Protein AF-A0A7S2C937-F1 (afdb_monomer_lite)

Radius of gyration: 14.29 Å; chains: 1; bounding box: 29×22×45 Å

Structure (mmCIF, N/CA/C/O backbone):
data_AF-A0A7S2C937-F1
#
_entry.id   AF-A0A7S2C937-F1
#
loop_
_atom_site.group_PDB
_atom_site.id
_atom_site.type_symbol
_atom_site.label_atom_id
_atom_site.label_alt_id
_atom_site.label_comp_id
_atom_site.label_asym_id
_atom_site.label_entity_id
_atom_site.label_seq_id
_atom_site.pdbx_PDB_ins_code
_atom_site.Cartn_x
_atom_site.Cartn_y
_atom_site.Cartn_z
_atom_site.occupancy
_atom_site.B_iso_or_equiv
_atom_site.auth_seq_id
_atom_site.auth_comp_id
_atom_site.auth_asym_id
_atom_site.auth_atom_id
_atom_site.pdbx_PDB_model_num
ATOM 1 N N . ALA A 1 1 ? 5.883 -2.792 5.057 1.00 81.25 1 ALA A N 1
ATOM 2 C CA . ALA A 1 1 ? 5.580 -1.460 5.608 1.00 81.25 1 ALA A CA 1
ATOM 3 C C . ALA A 1 1 ? 4.897 -1.652 6.950 1.00 81.25 1 ALA A C 1
ATOM 5 O O . ALA A 1 1 ? 4.399 -2.742 7.205 1.00 81.25 1 ALA A O 1
ATOM 6 N N . LYS A 1 2 ? 4.901 -0.637 7.814 1.00 82.25 2 LYS A N 1
ATOM 7 C CA . LYS A 1 2 ? 4.237 -0.680 9.122 1.00 82.25 2 LYS A CA 1
ATOM 8 C C . LYS A 1 2 ? 3.243 0.472 9.213 1.00 82.25 2 LYS A C 1
ATOM 10 O O . LYS A 1 2 ? 3.557 1.569 8.763 1.00 82.25 2 LYS A O 1
ATOM 15 N N . VAL A 1 3 ? 2.070 0.207 9.771 1.00 79.06 3 VAL A N 1
ATOM 16 C CA . VAL A 1 3 ? 1.004 1.183 10.009 1.00 79.06 3 VAL A CA 1
ATOM 17 C C . VAL A 1 3 ? 0.873 1.357 11.511 1.00 79.06 3 VAL A C 1
ATOM 19 O O . VAL A 1 3 ? 0.681 0.373 12.224 1.00 79.06 3 VAL A O 1
ATOM 22 N N . PHE A 1 4 ? 0.972 2.595 11.983 1.00 81.19 4 PHE A N 1
ATOM 23 C CA . PHE A 1 4 ? 0.853 2.938 13.396 1.00 81.19 4 PHE A CA 1
ATOM 24 C C . PHE A 1 4 ? -0.380 3.806 13.630 1.00 81.19 4 PHE A C 1
ATOM 26 O O . PHE A 1 4 ? -0.756 4.602 12.770 1.00 81.19 4 PHE A O 1
ATOM 33 N N . SER A 1 5 ? -0.979 3.673 14.810 1.00 76.19 5 SER A N 1
ATOM 34 C CA . SER A 1 5 ? -1.934 4.654 15.316 1.00 76.19 5 SER A CA 1
ATOM 35 C C . SER A 1 5 ? -1.188 5.945 15.601 1.00 76.19 5 SER A C 1
ATOM 37 O O . SER A 1 5 ? -0.213 5.932 16.349 1.00 76.19 5 SER A O 1
ATOM 39 N N . VAL A 1 6 ? -1.648 7.059 15.039 1.00 79.81 6 VAL 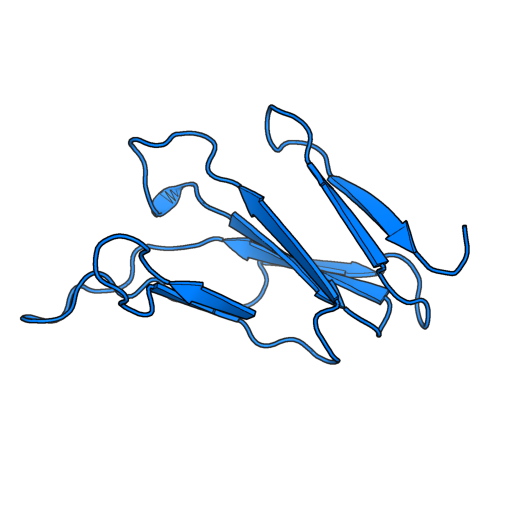A N 1
ATOM 40 C CA . VAL A 1 6 ? -1.071 8.373 15.356 1.00 79.81 6 VAL A CA 1
ATOM 41 C C . VAL A 1 6 ? -1.433 8.793 16.781 1.00 79.81 6 VAL A C 1
ATOM 43 O O . VAL A 1 6 ? -0.618 9.402 17.462 1.00 79.81 6 VAL A O 1
ATOM 46 N N . GLU A 1 7 ? -2.626 8.426 17.252 1.00 79.38 7 GLU A N 1
ATOM 47 C CA . GLU A 1 7 ? -3.117 8.801 18.580 1.00 79.38 7 GLU A CA 1
ATOM 48 C C . GLU A 1 7 ? -2.411 8.027 19.699 1.00 79.38 7 GLU A C 1
ATOM 50 O O . GLU A 1 7 ? -1.998 8.614 20.694 1.00 79.38 7 GLU A O 1
ATOM 55 N N . SER A 1 8 ? -2.240 6.711 19.534 1.00 77.00 8 SER A N 1
ATOM 56 C CA . SER A 1 8 ? -1.663 5.857 20.582 1.00 77.00 8 SER A CA 1
ATOM 57 C C . SER A 1 8 ? -0.206 5.464 20.343 1.00 77.00 8 SER A C 1
ATOM 59 O O . SER A 1 8 ? 0.420 4.894 21.230 1.00 77.00 8 SER A O 1
ATOM 61 N N . GLY A 1 9 ? 0.340 5.687 19.145 1.00 76.44 9 GLY A N 1
ATOM 62 C CA . GLY A 1 9 ? 1.676 5.222 18.755 1.00 76.44 9 GLY A CA 1
ATOM 63 C C . GLY A 1 9 ? 1.790 3.704 18.554 1.00 76.44 9 GLY A C 1
ATOM 64 O O . GLY A 1 9 ? 2.868 3.198 18.243 1.00 76.44 9 GLY A O 1
ATOM 65 N N . HIS A 1 10 ? 0.702 2.949 18.724 1.00 76.06 10 HIS A N 1
ATOM 66 C CA . HIS A 1 10 ? 0.737 1.490 18.642 1.00 76.06 10 HIS A CA 1
ATOM 67 C C . HIS A 1 10 ? 0.873 1.009 17.198 1.00 76.06 10 HIS A C 1
ATOM 69 O O . HIS A 1 10 ? 0.260 1.565 16.285 1.00 76.06 10 HIS A O 1
ATOM 75 N N . LEU A 1 11 ? 1.639 -0.068 16.998 1.00 75.06 11 LEU A N 1
ATOM 76 C CA . LEU A 1 11 ? 1.679 -0.781 15.725 1.00 75.06 11 LEU A CA 1
ATOM 77 C C . LEU A 1 11 ? 0.316 -1.431 15.484 1.00 75.06 11 LEU A C 1
ATOM 79 O O . LEU A 1 11 ? -0.081 -2.325 16.226 1.00 75.06 11 LEU A O 1
ATOM 83 N N . ILE A 1 12 ? -0.366 -0.991 14.432 1.00 74.75 12 ILE A N 1
ATOM 84 C CA . ILE A 1 12 ? -1.654 -1.541 14.030 1.00 74.75 12 ILE A CA 1
ATOM 85 C C . ILE A 1 12 ? -1.430 -2.698 13.063 1.00 74.75 12 ILE A C 1
ATOM 87 O O . ILE A 1 12 ? -1.936 -3.784 13.301 1.00 74.75 12 ILE A O 1
ATOM 91 N N . ALA A 1 13 ? -0.638 -2.490 12.008 1.00 73.75 13 ALA A N 1
ATOM 92 C CA . ALA A 1 13 ? -0.473 -3.463 10.932 1.00 73.75 13 ALA A CA 1
ATOM 93 C C . ALA A 1 13 ? 0.973 -3.503 10.420 1.00 73.75 13 ALA A C 1
ATOM 95 O O . ALA A 1 13 ? 1.671 -2.488 10.421 1.00 73.75 13 ALA A O 1
ATOM 96 N N . SER A 1 14 ? 1.437 -4.656 9.939 1.00 76.88 14 SER A N 1
ATOM 97 C CA . SER A 1 14 ? 2.749 -4.787 9.299 1.00 76.88 14 SER A CA 1
ATOM 98 C C . SER A 1 14 ? 2.680 -5.736 8.114 1.00 76.88 14 SER A C 1
ATOM 100 O O . SER A 1 14 ? 2.250 -6.870 8.268 1.00 76.88 14 SER A O 1
ATOM 102 N N . CYS A 1 15 ? 3.161 -5.301 6.953 1.00 78.12 15 CYS A N 1
ATOM 103 C CA . CYS A 1 15 ? 3.309 -6.142 5.770 1.00 78.12 15 CYS A CA 1
ATOM 104 C C . CYS A 1 15 ? 4.786 -6.333 5.415 1.00 78.12 15 CYS A C 1
ATOM 106 O O . CYS A 1 15 ? 5.607 -5.420 5.573 1.00 78.12 15 CYS A O 1
ATOM 108 N N . SER A 1 16 ? 5.120 -7.512 4.906 1.00 81.31 16 SER A N 1
ATOM 109 C CA . SER A 1 16 ? 6.405 -7.803 4.277 1.00 81.31 16 SER A CA 1
ATOM 110 C C . SER A 1 16 ? 6.196 -8.039 2.786 1.00 81.31 16 SER A C 1
ATOM 112 O O . SER A 1 16 ? 5.168 -8.558 2.358 1.00 81.31 16 SER A O 1
ATOM 114 N N . THR A 1 17 ? 7.177 -7.627 1.994 1.00 82.44 17 THR A N 1
ATOM 115 C CA . THR A 1 17 ? 7.173 -7.766 0.538 1.00 82.44 17 THR A CA 1
ATOM 116 C C . THR A 1 17 ? 8.505 -8.335 0.083 1.00 82.44 17 THR A C 1
ATOM 118 O O . THR A 1 17 ? 9.508 -8.205 0.785 1.00 82.44 17 THR A O 1
ATOM 121 N N . ASN A 1 18 ? 8.535 -8.932 -1.107 1.00 82.88 18 ASN A N 1
ATOM 122 C CA . ASN A 1 18 ? 9.803 -9.239 -1.756 1.00 82.88 18 ASN A CA 1
ATOM 123 C C . ASN A 1 18 ? 10.359 -7.965 -2.414 1.00 82.88 18 ASN A C 1
ATOM 125 O O . ASN A 1 18 ? 9.724 -7.399 -3.308 1.00 82.88 18 ASN A O 1
ATOM 129 N N . GLY A 1 19 ? 11.531 -7.521 -1.964 1.00 86.06 19 GLY A N 1
ATOM 130 C CA . GLY A 1 19 ? 12.123 -6.239 -2.344 1.00 86.06 19 GLY A CA 1
ATOM 131 C C . GLY A 1 19 ? 11.749 -5.083 -1.412 1.00 86.06 19 GLY A C 1
ATOM 132 O O . GLY A 1 19 ? 10.895 -5.206 -0.528 1.00 86.06 19 GLY A O 1
ATOM 133 N N . SER A 1 20 ? 12.417 -3.949 -1.618 1.00 91.31 20 SER A N 1
ATOM 134 C CA . SER A 1 20 ? 12.198 -2.715 -0.863 1.00 91.31 20 SER A CA 1
ATOM 135 C C . SER A 1 20 ? 10.877 -2.071 -1.262 1.00 91.31 20 SER A C 1
ATOM 137 O O . SER A 1 20 ? 10.540 -2.014 -2.444 1.00 91.31 20 SER A O 1
ATOM 139 N N . ILE A 1 21 ? 10.145 -1.563 -0.273 1.00 92.06 21 ILE A N 1
ATOM 140 C CA . ILE A 1 21 ? 8.922 -0.787 -0.493 1.00 92.06 21 ILE A CA 1
ATOM 141 C C . ILE A 1 21 ? 9.314 0.652 -0.793 1.00 92.06 21 ILE A C 1
ATOM 143 O O . ILE A 1 21 ? 10.006 1.282 0.003 1.00 92.06 21 ILE A O 1
ATOM 147 N N . ASN A 1 22 ? 8.823 1.160 -1.916 1.00 93.12 22 ASN A N 1
ATOM 148 C CA . ASN A 1 22 ? 9.147 2.490 -2.418 1.00 93.12 22 ASN A CA 1
ATOM 149 C C . ASN A 1 22 ? 7.950 3.438 -2.369 1.00 93.12 22 ASN A C 1
ATOM 151 O O . ASN A 1 22 ? 8.119 4.632 -2.149 1.00 93.12 22 ASN A O 1
ATOM 155 N N . ALA A 1 23 ? 6.744 2.907 -2.571 1.00 93.38 23 ALA A N 1
ATOM 156 C CA . ALA A 1 23 ? 5.513 3.680 -2.577 1.00 93.38 23 ALA A CA 1
ATOM 157 C C . ALA A 1 23 ? 4.460 2.996 -1.707 1.00 93.38 23 ALA A C 1
ATOM 159 O O . ALA A 1 23 ? 4.383 1.766 -1.653 1.00 93.38 23 ALA A O 1
ATOM 160 N N . ILE A 1 24 ? 3.639 3.799 -1.036 1.00 93.44 24 ILE A N 1
ATOM 161 C CA . ILE A 1 24 ? 2.563 3.330 -0.165 1.00 93.44 24 ILE A CA 1
ATOM 162 C C . ILE A 1 24 ? 1.311 4.145 -0.470 1.00 93.44 24 ILE A C 1
ATOM 164 O O . ILE A 1 24 ? 1.375 5.366 -0.581 1.00 93.44 24 ILE A O 1
ATOM 168 N N . VAL A 1 25 ? 0.174 3.463 -0.566 1.00 93.31 25 VAL A N 1
ATOM 169 C CA . VAL A 1 25 ? -1.156 4.071 -0.561 1.00 93.31 25 VAL A CA 1
ATOM 170 C C . VAL A 1 25 ? -1.970 3.408 0.536 1.00 93.31 25 VAL A C 1
ATOM 172 O O . VAL A 1 25 ? -1.948 2.190 0.699 1.00 93.31 25 VAL A O 1
ATOM 175 N N . PHE A 1 26 ? -2.688 4.224 1.292 1.00 89.75 26 PHE A N 1
ATOM 176 C CA . PHE A 1 26 ? -3.586 3.770 2.335 1.00 89.75 26 PHE A CA 1
ATOM 177 C C . PHE A 1 26 ? -5.000 4.222 1.995 1.00 89.75 26 PHE A C 1
ATOM 179 O O . PHE A 1 26 ? -5.241 5.414 1.810 1.00 89.75 26 PHE A O 1
ATOM 186 N N . LEU A 1 27 ? -5.914 3.264 1.879 1.00 88.81 27 LEU A N 1
ATOM 187 C CA . LEU A 1 27 ? -7.313 3.506 1.559 1.00 88.81 27 LEU A CA 1
ATOM 188 C C . LEU A 1 27 ? -8.166 3.211 2.780 1.00 88.81 27 LEU A C 1
ATOM 190 O O . LEU A 1 27 ? -8.088 2.124 3.344 1.00 88.81 27 LEU A O 1
ATOM 194 N N . GLN A 1 28 ? -9.002 4.175 3.146 1.00 85.19 28 GLN A N 1
ATOM 195 C CA . GLN A 1 28 ? -10.026 4.037 4.172 1.00 85.19 28 GLN A CA 1
ATOM 196 C C . GLN A 1 28 ? -11.310 4.674 3.628 1.00 85.19 28 GLN A C 1
ATOM 198 O O . GLN A 1 28 ? -11.518 5.872 3.818 1.00 85.19 28 GLN A O 1
ATOM 203 N N . PRO A 1 29 ? -12.138 3.905 2.896 1.00 72.56 29 PRO A N 1
ATOM 204 C CA . PRO A 1 29 ? -13.322 4.437 2.223 1.00 72.56 29 PRO A CA 1
ATOM 205 C C . PRO A 1 29 ? -14.332 5.042 3.203 1.00 72.56 29 PRO A C 1
ATOM 207 O O . PRO A 1 29 ? -14.920 6.079 2.922 1.00 72.56 29 PRO A O 1
ATOM 210 N N . GLU A 1 30 ? -14.488 4.414 4.372 1.00 80.38 30 GLU A N 1
ATOM 211 C CA . GLU A 1 30 ? -15.413 4.831 5.424 1.00 80.38 30 GLU A CA 1
ATOM 212 C C . GLU A 1 30 ? -14.674 4.952 6.764 1.00 80.38 30 GLU A C 1
ATOM 214 O O . GLU A 1 30 ? -14.300 3.931 7.355 1.00 80.38 30 GLU A O 1
ATOM 219 N N . PRO A 1 31 ? -14.466 6.176 7.291 1.00 74.69 31 PRO A N 1
ATOM 220 C CA . PRO A 1 31 ? -13.764 6.381 8.556 1.00 74.69 31 PRO A CA 1
ATOM 221 C C . PRO A 1 31 ? -14.366 5.592 9.725 1.00 74.69 31 PRO A C 1
ATOM 223 O O . PRO A 1 31 ? -13.639 5.039 10.549 1.00 74.69 31 PRO A O 1
ATOM 226 N N . SER A 1 32 ? -15.697 5.485 9.746 1.00 78.31 32 SER A N 1
ATOM 227 C CA . SER A 1 32 ? -16.484 4.802 10.779 1.00 78.31 32 SER A CA 1
ATOM 228 C C . SER A 1 32 ? -16.305 3.281 10.804 1.00 78.31 32 SER A C 1
ATOM 230 O O . SER A 1 32 ? -16.599 2.648 11.816 1.00 78.31 32 SER A O 1
ATOM 232 N N . LYS A 1 33 ? -15.807 2.684 9.714 1.00 71.94 33 LYS A N 1
ATOM 233 C CA . LYS A 1 33 ? -15.645 1.232 9.560 1.00 71.94 33 LYS A CA 1
ATOM 234 C C . LYS A 1 33 ? -14.214 0.753 9.772 1.00 71.94 33 LYS A C 1
ATOM 236 O O . LYS A 1 33 ? -13.861 -0.359 9.383 1.00 71.94 33 LYS A O 1
ATOM 241 N N . TRP A 1 34 ? -13.373 1.576 10.388 1.00 72.56 34 TRP A N 1
ATOM 242 C CA . TRP A 1 34 ? -12.009 1.188 10.718 1.00 72.56 34 TRP A CA 1
ATOM 243 C C . TRP A 1 34 ? -11.962 -0.067 11.621 1.00 72.56 34 TRP A C 1
ATOM 245 O O . TRP A 1 34 ? -12.649 -0.094 12.647 1.00 72.56 34 TRP A O 1
ATOM 255 N N . PRO A 1 35 ? -11.129 -1.089 11.322 1.00 71.94 35 PRO A N 1
ATOM 256 C CA . PRO A 1 35 ? -10.252 -1.245 10.155 1.00 71.94 35 PRO A CA 1
ATOM 257 C C . PRO A 1 35 ? -10.865 -2.067 9.004 1.00 71.94 35 PRO A C 1
ATOM 259 O O . PRO A 1 35 ? -10.194 -2.234 7.997 1.00 71.94 35 PRO A O 1
ATOM 262 N N . SER A 1 36 ? -12.090 -2.586 9.138 1.00 72.94 36 SER A N 1
ATOM 263 C CA . SER A 1 36 ? -12.674 -3.636 8.283 1.00 72.94 36 SER A CA 1
ATOM 264 C C . SER A 1 36 ? -12.692 -3.344 6.778 1.00 72.94 36 SER A C 1
ATOM 266 O O . SER A 1 36 ? -12.628 -4.284 5.992 1.00 72.94 36 SER A O 1
ATOM 268 N N . ASP A 1 37 ? -12.742 -2.070 6.384 1.00 77.94 37 ASP A N 1
ATOM 269 C CA . ASP A 1 37 ? -12.769 -1.654 4.973 1.00 77.94 37 ASP A CA 1
ATOM 270 C C . ASP A 1 37 ? -11.454 -0.980 4.535 1.00 77.94 37 ASP A C 1
ATOM 272 O O . ASP A 1 37 ? -11.350 -0.444 3.430 1.00 77.94 37 ASP A O 1
ATOM 276 N N . ALA A 1 38 ? -10.436 -0.967 5.399 1.00 84.81 38 ALA A N 1
ATOM 277 C CA . ALA A 1 38 ? -9.172 -0.327 5.090 1.00 84.81 38 ALA A CA 1
ATOM 278 C C . ALA A 1 38 ? -8.240 -1.245 4.296 1.00 84.81 38 ALA A C 1
ATOM 280 O O . ALA A 1 38 ? -8.181 -2.457 4.498 1.00 84.81 38 ALA A O 1
ATOM 281 N N . THR A 1 39 ? -7.472 -0.654 3.388 1.00 87.44 39 THR A N 1
ATOM 282 C CA . THR A 1 39 ? -6.529 -1.374 2.534 1.00 87.44 39 THR A CA 1
ATOM 283 C C . THR A 1 39 ? -5.199 -0.645 2.494 1.00 87.44 39 THR A C 1
ATOM 285 O O . THR A 1 39 ? -5.130 0.556 2.239 1.00 87.44 39 THR A O 1
ATOM 288 N N . LEU A 1 40 ? -4.124 -1.395 2.703 1.00 89.38 40 LEU A N 1
ATOM 289 C CA . LEU A 1 40 ? -2.762 -0.948 2.477 1.00 89.38 40 LEU A CA 1
ATOM 290 C C . LEU A 1 40 ? -2.286 -1.473 1.121 1.00 89.38 40 LEU A C 1
ATOM 292 O O . LEU A 1 40 ? -2.284 -2.674 0.872 1.00 89.38 40 LEU A O 1
ATOM 296 N N . ILE A 1 41 ? -1.845 -0.578 0.250 1.00 92.44 41 ILE A N 1
ATOM 297 C CA . ILE A 1 41 ? -1.265 -0.916 -1.048 1.00 92.44 41 ILE A CA 1
ATOM 298 C C . ILE A 1 41 ? 0.193 -0.483 -1.033 1.00 92.44 41 ILE A C 1
ATOM 300 O O . ILE A 1 41 ? 0.512 0.639 -0.641 1.00 92.44 41 ILE A O 1
ATOM 304 N N . VAL A 1 42 ? 1.090 -1.361 -1.468 1.00 93.38 42 VAL A N 1
ATOM 305 C CA . VAL A 1 42 ? 2.526 -1.070 -1.518 1.00 93.38 42 VAL A CA 1
ATOM 306 C C . VAL A 1 42 ? 3.092 -1.374 -2.896 1.00 93.38 42 VAL A C 1
ATOM 308 O O . VAL A 1 42 ? 2.740 -2.376 -3.514 1.00 93.38 42 VAL A O 1
ATOM 311 N N . GLY A 1 43 ? 3.981 -0.503 -3.358 1.00 94.06 43 GLY A N 1
ATOM 312 C CA . GLY A 1 43 ? 4.762 -0.669 -4.576 1.00 94.06 43 GLY A CA 1
ATOM 313 C C . GLY A 1 43 ? 6.228 -0.903 -4.231 1.00 94.06 43 GLY A C 1
ATOM 314 O O . GLY A 1 43 ? 6.772 -0.226 -3.351 1.00 94.06 43 GLY A O 1
ATOM 315 N N . THR A 1 44 ? 6.868 -1.855 -4.904 1.00 93.25 44 THR A N 1
ATOM 316 C CA . THR A 1 44 ? 8.243 -2.273 -4.604 1.00 93.25 44 THR A CA 1
ATOM 317 C C . THR A 1 44 ? 9.245 -1.886 -5.691 1.00 93.25 44 THR A C 1
ATOM 319 O O . THR A 1 44 ? 8.898 -1.583 -6.836 1.00 93.25 44 THR A O 1
ATOM 322 N N . ASN A 1 45 ? 10.530 -1.976 -5.348 1.00 92.44 45 ASN A N 1
ATOM 323 C CA . ASN A 1 45 ? 11.640 -1.852 -6.294 1.00 92.44 45 ASN A CA 1
ATOM 324 C C . ASN A 1 45 ? 11.789 -3.036 -7.268 1.00 92.44 45 ASN A C 1
ATOM 326 O O . ASN A 1 45 ? 12.650 -2.995 -8.138 1.00 92.44 45 ASN A O 1
ATOM 330 N N . THR A 1 46 ? 10.979 -4.083 -7.111 1.00 90.69 46 THR A N 1
ATOM 331 C CA . THR A 1 46 ? 10.901 -5.230 -8.026 1.00 90.69 46 THR A CA 1
ATOM 332 C C . THR A 1 46 ? 9.767 -5.089 -9.044 1.00 90.69 46 THR A C 1
ATOM 334 O O . THR A 1 46 ? 9.539 -6.001 -9.840 1.00 90.69 46 THR A O 1
ATOM 337 N N . GLY A 1 47 ? 9.030 -3.975 -9.001 1.00 89.38 47 GLY A N 1
ATOM 338 C CA . GLY A 1 47 ? 7.929 -3.699 -9.922 1.00 89.38 47 GLY A CA 1
ATOM 339 C C . GLY A 1 47 ? 6.644 -4.409 -9.521 1.00 89.38 47 GLY A C 1
ATOM 340 O O . GLY A 1 47 ? 5.752 -4.588 -10.347 1.00 89.38 47 GLY A O 1
ATOM 341 N N . SER A 1 48 ? 6.550 -4.847 -8.263 1.00 90.25 48 SER A N 1
ATOM 342 C CA . SER A 1 48 ? 5.354 -5.483 -7.718 1.00 90.25 48 SER A CA 1
ATOM 343 C C . SER A 1 48 ? 4.485 -4.454 -7.005 1.00 90.25 48 SER A C 1
ATOM 345 O O . SER A 1 48 ? 4.982 -3.625 -6.243 1.00 90.25 48 SER A O 1
ATOM 347 N N . ILE A 1 49 ? 3.179 -4.548 -7.224 1.00 92.44 49 ILE A N 1
ATOM 348 C CA . ILE A 1 49 ? 2.145 -3.862 -6.455 1.00 92.44 49 ILE A CA 1
ATOM 349 C C . ILE A 1 49 ? 1.428 -4.930 -5.639 1.00 92.44 49 ILE A C 1
ATOM 351 O O . ILE A 1 49 ? 0.927 -5.904 -6.201 1.00 92.44 49 ILE A O 1
ATOM 355 N N . GLN A 1 50 ? 1.378 -4.765 -4.323 1.00 91.12 50 GLN A N 1
ATOM 356 C CA . GLN A 1 50 ? 0.743 -5.719 -3.418 1.00 91.12 50 GLN A CA 1
ATOM 357 C C . GLN A 1 50 ? -0.361 -5.039 -2.616 1.00 91.12 50 GLN A C 1
ATOM 359 O O . GLN A 1 50 ? -0.162 -3.951 -2.073 1.00 91.12 50 GLN A O 1
ATOM 364 N N . VAL A 1 51 ? -1.523 -5.691 -2.560 1.00 90.12 51 VAL A N 1
ATOM 365 C CA . VAL A 1 51 ? -2.737 -5.188 -1.911 1.00 90.12 51 VAL A CA 1
ATOM 366 C C . VAL A 1 51 ? -3.011 -6.006 -0.658 1.00 90.12 51 VAL A C 1
ATOM 368 O O . VAL A 1 51 ? -3.161 -7.227 -0.717 1.00 90.12 51 VAL A O 1
ATOM 371 N N . PHE A 1 52 ? -3.093 -5.315 0.469 1.00 86.38 52 PHE A N 1
ATOM 372 C CA . PHE A 1 52 ? -3.236 -5.888 1.795 1.00 86.38 52 PHE A CA 1
ATOM 373 C C . PHE A 1 52 ? -4.496 -5.331 2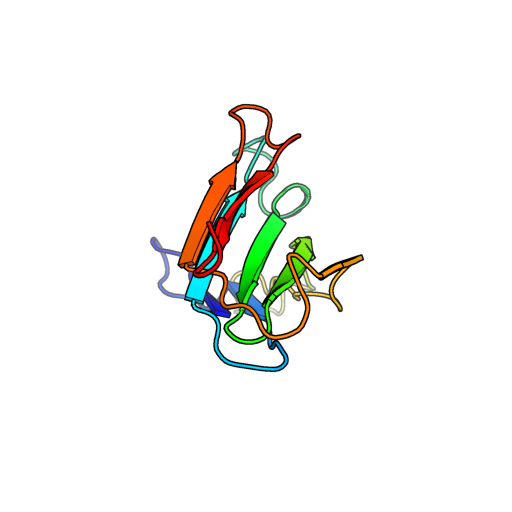.467 1.00 86.38 52 PHE A C 1
ATOM 375 O O . PHE A 1 52 ? -4.470 -4.191 2.941 1.00 86.38 52 PHE A O 1
ATOM 382 N N . PRO A 1 53 ? -5.605 -6.087 2.523 1.00 83.69 53 PRO A N 1
ATOM 383 C CA . PRO A 1 53 ? -6.744 -5.685 3.329 1.00 83.69 53 PRO A CA 1
ATOM 384 C C . PRO A 1 53 ? -6.337 -5.711 4.800 1.00 83.69 53 PRO A C 1
ATOM 386 O O . PRO A 1 53 ? -5.623 -6.609 5.258 1.00 83.69 53 PRO A O 1
ATOM 389 N N . LEU A 1 54 ? -6.787 -4.707 5.534 1.00 79.06 54 LEU A N 1
ATOM 390 C CA . LEU A 1 54 ? -6.611 -4.626 6.969 1.00 79.06 54 LEU A CA 1
ATOM 391 C C . LEU A 1 54 ? -7.816 -5.293 7.619 1.00 79.06 54 LEU A C 1
ATOM 393 O O . LEU A 1 54 ? -8.944 -4.843 7.463 1.00 79.06 54 LEU A O 1
ATOM 397 N N . VAL A 1 55 ? -7.589 -6.381 8.347 1.00 71.62 55 VAL A N 1
ATOM 398 C CA . VAL A 1 55 ? -8.654 -7.018 9.125 1.00 71.62 55 VAL A CA 1
ATOM 399 C C . VAL A 1 55 ? -8.488 -6.690 10.595 1.00 71.62 55 VAL A C 1
ATOM 401 O O . VAL A 1 55 ? -7.373 -6.569 11.100 1.00 71.62 55 VAL A O 1
ATOM 404 N N . LYS A 1 56 ? -9.600 -6.579 11.318 1.00 69.25 56 LYS A N 1
ATOM 405 C CA . LYS A 1 56 ? -9.554 -6.515 12.777 1.00 69.25 56 LYS A CA 1
ATOM 406 C C . LYS A 1 56 ? -9.133 -7.889 13.305 1.00 69.25 56 LYS A C 1
ATOM 408 O O . LYS A 1 56 ? -9.900 -8.843 13.222 1.00 69.25 56 LYS A O 1
ATOM 413 N N . GLY A 1 57 ? -7.923 -7.985 13.837 1.00 61.72 57 GLY A N 1
ATOM 414 C CA . GLY A 1 57 ? -7.443 -9.160 14.551 1.00 61.72 57 GLY A CA 1
ATOM 415 C C . GLY A 1 57 ? -8.011 -9.245 15.974 1.00 61.72 57 GLY A C 1
ATOM 416 O O . GLY A 1 57 ? -8.653 -8.302 16.460 1.00 61.72 57 GLY A O 1
ATOM 417 N N . PRO A 1 58 ? -7.795 -10.378 16.662 1.00 54.28 58 PRO A N 1
ATOM 418 C CA . PRO A 1 58 ? -8.293 -10.584 18.015 1.00 54.28 58 PRO A CA 1
ATOM 419 C C . PRO A 1 58 ? -7.716 -9.538 18.981 1.00 54.28 58 PRO A C 1
ATOM 421 O O . PRO A 1 58 ? -6.501 -9.358 19.097 1.00 54.28 58 PRO A O 1
ATOM 424 N N . GLN A 1 59 ? -8.607 -8.835 19.685 1.00 52.31 59 GLN A N 1
ATOM 425 C CA . GLN A 1 59 ? -8.235 -7.960 20.794 1.00 52.31 59 GLN A CA 1
ATOM 426 C C . GLN A 1 59 ? -7.745 -8.830 21.953 1.00 52.31 59 GLN A C 1
ATOM 428 O O . GLN A 1 59 ? -8.539 -9.514 22.595 1.00 52.31 59 GLN A O 1
ATOM 433 N N . HIS A 1 60 ? -6.443 -8.802 22.233 1.00 50.72 60 HIS A N 1
ATOM 434 C CA . HIS A 1 60 ? -5.932 -9.339 23.490 1.00 50.72 60 HIS A CA 1
ATOM 435 C C . HIS A 1 60 ? -6.188 -8.327 24.618 1.00 50.72 60 HIS A C 1
ATOM 437 O O . HIS A 1 60 ? -6.070 -7.118 24.381 1.00 50.72 60 HIS A O 1
ATOM 443 N N . PRO A 1 61 ? -6.516 -8.776 25.844 1.00 42.22 61 PRO A N 1
ATOM 444 C CA . PRO A 1 61 ? -6.670 -7.879 26.985 1.00 42.22 61 PRO A CA 1
ATOM 445 C C . PRO A 1 61 ? -5.387 -7.058 27.182 1.00 42.22 61 PRO A C 1
ATOM 447 O O . PRO A 1 61 ? -4.304 -7.621 27.311 1.00 42.22 61 PRO A O 1
ATOM 450 N N . GLY A 1 62 ? -5.498 -5.727 27.145 1.00 51.16 62 GLY A N 1
ATOM 451 C CA . GLY A 1 62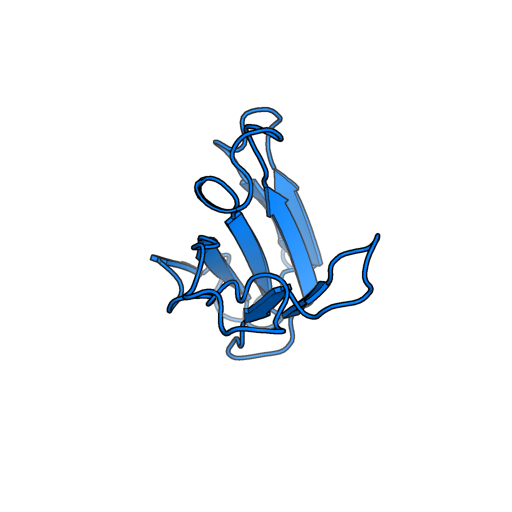 ? -4.357 -4.805 27.256 1.00 51.16 62 GLY A CA 1
ATOM 452 C C . GLY A 1 62 ? -3.672 -4.429 25.936 1.00 51.16 62 GLY A C 1
ATOM 453 O O . GLY A 1 62 ? -2.703 -3.677 25.958 1.00 51.16 62 GLY A O 1
ATOM 454 N N . SER A 1 63 ? -4.164 -4.905 24.787 1.00 48.59 63 SER A N 1
ATOM 455 C CA . SER A 1 63 ? -3.612 -4.572 23.467 1.00 48.59 63 SER A CA 1
ATOM 456 C C . SER A 1 63 ? -4.619 -3.811 22.606 1.00 48.59 63 SER A C 1
ATOM 458 O O . SER A 1 63 ? -5.702 -4.311 22.293 1.00 48.59 63 SER A O 1
ATOM 460 N N . SER A 1 64 ? -4.250 -2.604 22.178 1.00 46.44 64 SER A N 1
ATOM 461 C CA . SER A 1 64 ? -5.031 -1.807 21.230 1.00 46.44 64 SER A CA 1
ATOM 462 C C . SER A 1 64 ? -4.955 -2.445 19.842 1.00 46.44 64 SER A C 1
ATOM 464 O O . SER A 1 64 ? -4.002 -2.210 19.116 1.00 46.44 64 SER A O 1
ATOM 466 N N . LEU A 1 65 ? -5.955 -3.264 19.505 1.00 50.97 65 LEU A N 1
ATOM 467 C CA . LEU A 1 65 ? -6.336 -3.649 18.141 1.00 50.97 65 LEU A CA 1
ATOM 468 C C . LEU A 1 65 ? -5.165 -4.112 17.240 1.00 50.97 65 LEU A C 1
ATOM 470 O O . LEU A 1 65 ? -4.594 -3.326 16.488 1.00 50.97 65 LEU A O 1
ATOM 474 N N . PHE A 1 66 ? -4.849 -5.409 17.254 1.00 50.59 66 PHE A N 1
ATOM 475 C CA . PHE A 1 66 ? -3.974 -5.975 16.226 1.00 50.59 66 PHE A CA 1
ATOM 476 C C . PHE A 1 66 ? -4.726 -5.989 14.899 1.00 50.59 66 PHE A C 1
ATOM 478 O O . PHE A 1 66 ? -5.799 -6.574 14.814 1.00 50.59 66 PHE A O 1
ATOM 485 N N . VAL A 1 67 ? -4.188 -5.351 13.869 1.00 53.22 67 VAL A N 1
ATOM 486 C CA . VAL A 1 67 ? -4.622 -5.561 12.492 1.00 53.22 67 VAL A CA 1
ATOM 487 C C . VAL A 1 67 ? -3.620 -6.503 11.859 1.00 53.22 67 VAL A C 1
ATOM 489 O O . VAL A 1 67 ? -2.467 -6.151 11.604 1.00 53.22 67 VAL A O 1
ATOM 492 N N . GLU A 1 68 ? -4.049 -7.738 11.638 1.00 53.22 68 GLU A N 1
ATOM 493 C CA . GLU A 1 68 ? -3.220 -8.677 10.907 1.00 53.22 68 GLU A CA 1
ATOM 494 C C . GLU A 1 68 ? -3.263 -8.281 9.434 1.00 53.22 68 GLU A C 1
ATOM 496 O O . GLU A 1 68 ? -4.326 -8.174 8.821 1.00 53.22 68 GLU A O 1
ATOM 501 N N . VAL A 1 69 ? -2.096 -8.018 8.857 1.00 55.66 69 VAL A N 1
ATOM 502 C CA . VAL A 1 69 ? -2.000 -7.959 7.408 1.00 55.66 69 VAL A CA 1
ATOM 503 C C . VAL A 1 69 ? -1.975 -9.403 6.933 1.00 55.66 69 VAL A C 1
ATOM 505 O O . VAL A 1 69 ? -0.953 -10.078 7.053 1.00 55.66 69 VAL A O 1
ATOM 508 N N . HIS A 1 70 ? -3.099 -9.892 6.412 1.00 56.78 70 HIS A N 1
ATOM 509 C CA . HIS A 1 70 ? -3.112 -11.180 5.724 1.00 56.78 70 HIS A CA 1
ATOM 510 C C . HIS A 1 70 ? -2.125 -11.172 4.545 1.00 56.78 70 HIS A C 1
ATOM 512 O O . HIS A 1 70 ? -1.666 -10.121 4.091 1.00 56.78 70 HIS A O 1
ATOM 518 N N . LYS A 1 71 ? -1.813 -12.363 4.012 1.00 62.88 71 LYS A N 1
ATOM 519 C CA . LYS A 1 71 ? -1.141 -12.494 2.708 1.00 62.88 71 LYS A CA 1
ATOM 520 C C . LYS A 1 71 ? -1.805 -11.551 1.692 1.00 62.88 71 LYS A C 1
ATOM 522 O O . LYS A 1 71 ? -3.025 -11.379 1.758 1.00 62.88 71 LYS A O 1
ATOM 527 N N . PRO A 1 72 ? -1.036 -10.954 0.767 1.00 65.12 72 PRO A N 1
ATOM 528 C CA . PRO A 1 72 ? -1.606 -10.014 -0.185 1.00 65.12 72 PRO A CA 1
ATOM 529 C C . PRO A 1 72 ? -2.742 -10.697 -0.951 1.00 65.12 72 PRO A C 1
ATOM 531 O O . PRO A 1 72 ? -2.554 -11.787 -1.493 1.00 65.12 72 PRO A O 1
ATOM 534 N N . VAL A 1 73 ? -3.920 -10.071 -0.978 1.00 78.25 73 VAL A N 1
ATOM 535 C CA . VAL A 1 73 ? -5.078 -10.600 -1.724 1.00 78.25 73 VAL A CA 1
ATOM 536 C C . VAL A 1 73 ? -4.910 -10.408 -3.223 1.00 78.25 73 VAL A C 1
ATOM 538 O O . VAL A 1 73 ? -5.512 -11.125 -4.015 1.00 78.25 73 VAL A O 1
ATOM 541 N N . ALA A 1 74 ? -4.059 -9.459 -3.612 1.00 77.31 74 ALA A N 1
ATOM 542 C CA . ALA A 1 74 ? -3.621 -9.276 -4.979 1.00 77.31 74 ALA A CA 1
ATOM 543 C C . ALA A 1 74 ? -2.135 -8.912 -5.009 1.00 77.31 74 ALA A C 1
ATOM 545 O O . ALA A 1 74 ? -1.651 -8.117 -4.198 1.00 77.31 74 ALA A O 1
ATOM 546 N N . SER A 1 75 ? -1.425 -9.487 -5.975 1.00 79.00 75 SER A N 1
ATOM 547 C CA . SER A 1 75 ? -0.066 -9.104 -6.340 1.00 79.00 75 SER A CA 1
ATOM 548 C C . SER A 1 75 ? -0.036 -8.923 -7.848 1.00 79.00 75 SER A C 1
ATOM 550 O O . SER A 1 75 ? -0.199 -9.888 -8.590 1.00 79.00 75 SER A O 1
ATOM 552 N N . VAL A 1 76 ? 0.145 -7.686 -8.297 1.00 80.69 76 VAL A N 1
ATOM 553 C CA . VAL A 1 76 ? 0.160 -7.326 -9.716 1.00 80.69 76 VAL A CA 1
ATOM 554 C C . VAL A 1 76 ? 1.566 -6.874 -10.076 1.00 80.69 76 VAL A C 1
ATOM 556 O O . VAL A 1 76 ? 2.149 -6.035 -9.390 1.00 80.69 76 VAL A O 1
ATOM 559 N N . ALA A 1 77 ? 2.126 -7.428 -11.147 1.00 78.06 77 ALA A N 1
ATOM 560 C CA . ALA A 1 77 ? 3.344 -6.881 -11.724 1.00 78.06 77 ALA A CA 1
ATOM 561 C C . ALA A 1 77 ? 2.978 -5.596 -12.477 1.00 78.06 77 ALA A C 1
ATOM 563 O O . ALA A 1 77 ? 2.259 -5.655 -13.470 1.00 78.06 77 ALA A O 1
ATOM 564 N N . PHE A 1 78 ? 3.470 -4.450 -12.004 1.00 75.06 78 PHE A N 1
ATOM 565 C CA . PHE A 1 78 ? 3.449 -3.204 -12.770 1.00 75.06 78 PHE A CA 1
ATOM 566 C C . PHE A 1 78 ? 4.248 -3.401 -14.060 1.00 75.06 78 PHE A C 1
ATOM 568 O O . PHE A 1 78 ? 3.733 -3.239 -15.163 1.00 75.06 78 PHE A O 1
ATOM 575 N N . ARG A 1 79 ? 5.500 -3.844 -13.897 1.00 79.06 79 ARG A N 1
ATOM 576 C CA . ARG A 1 79 ? 6.389 -4.292 -14.967 1.00 79.06 79 ARG A CA 1
ATOM 577 C C . ARG A 1 79 ? 7.554 -5.069 -14.343 1.00 79.06 79 ARG A C 1
ATOM 579 O O . ARG A 1 79 ? 8.211 -4.527 -13.453 1.00 79.06 79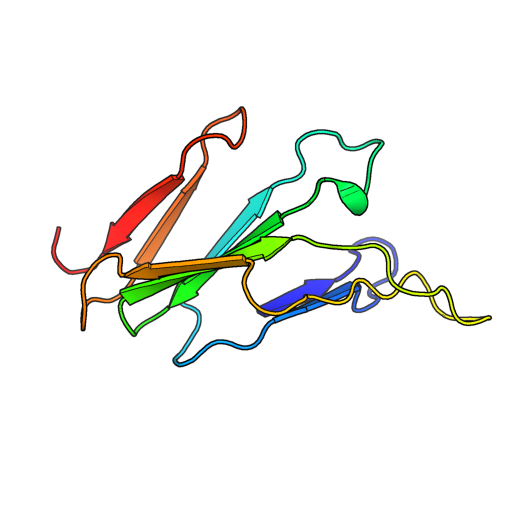 ARG A O 1
ATOM 586 N N . PRO A 1 80 ? 7.827 -6.319 -14.756 1.00 72.00 80 PRO A N 1
ATOM 587 C CA . PRO A 1 80 ? 8.919 -7.100 -14.180 1.00 72.00 80 PRO A CA 1
ATOM 588 C C . PRO A 1 80 ? 10.266 -6.377 -14.307 1.00 72.00 80 PRO A C 1
ATOM 590 O O . PRO A 1 80 ? 10.658 -5.990 -15.407 1.00 72.00 80 PRO A O 1
ATOM 593 N N . GLY A 1 81 ? 10.963 -6.197 -13.183 1.00 76.69 81 GLY A N 1
ATOM 594 C CA . GLY A 1 81 ? 12.284 -5.558 -13.141 1.00 76.69 81 GLY A CA 1
ATOM 595 C C . GLY A 1 81 ? 12.278 -4.027 -13.197 1.00 76.69 81 GLY A C 1
ATOM 596 O O . GLY A 1 81 ? 13.350 -3.428 -13.143 1.00 76.69 81 GLY A O 1
ATOM 597 N N . ASP A 1 82 ? 11.106 -3.392 -13.277 1.00 87.50 82 ASP A N 1
ATOM 598 C CA . ASP A 1 82 ? 10.987 -1.943 -13.118 1.00 87.50 82 ASP A CA 1
ATOM 599 C C . ASP A 1 82 ? 10.790 -1.561 -11.644 1.00 87.50 82 ASP A C 1
ATOM 601 O O . ASP A 1 82 ? 10.490 -2.391 -10.792 1.00 87.50 82 ASP A O 1
ATOM 605 N N . VAL A 1 83 ? 10.961 -0.286 -11.330 1.00 91.5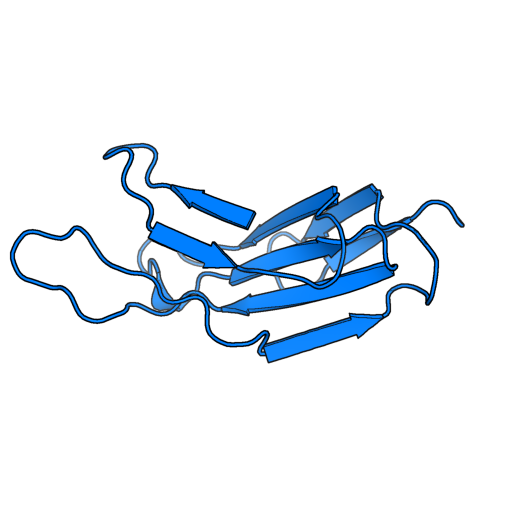6 83 VAL A N 1
ATOM 606 C CA . VAL A 1 83 ? 10.858 0.254 -9.978 1.00 91.56 83 VAL A CA 1
ATOM 607 C C . VAL A 1 83 ? 9.573 1.057 -9.875 1.00 91.56 83 VAL A C 1
ATOM 609 O O . VAL A 1 83 ? 9.420 2.040 -10.597 1.00 91.56 83 VAL A O 1
ATOM 612 N N . VAL A 1 84 ? 8.682 0.703 -8.944 1.00 93.88 84 VAL A N 1
ATOM 613 C CA . VAL A 1 84 ? 7.567 1.593 -8.593 1.00 93.88 84 VAL A CA 1
ATOM 614 C C . VAL A 1 84 ? 8.135 2.803 -7.852 1.00 93.88 84 VAL A C 1
ATOM 616 O O . VAL A 1 84 ? 8.850 2.640 -6.860 1.00 93.88 84 VAL A O 1
ATOM 619 N N . LEU A 1 85 ? 7.842 4.009 -8.341 1.00 94.25 85 LEU A N 1
ATOM 620 C CA . LEU A 1 85 ? 8.324 5.272 -7.770 1.00 94.25 85 LEU A CA 1
ATOM 621 C C . LEU A 1 85 ? 7.210 6.045 -7.065 1.00 94.25 85 LEU A C 1
ATOM 623 O O . LEU A 1 85 ? 7.451 6.663 -6.031 1.00 94.25 85 LEU A O 1
ATOM 627 N N . CYS A 1 86 ? 5.993 6.004 -7.601 1.00 93.94 86 CYS A N 1
ATOM 628 C CA . CYS A 1 86 ? 4.848 6.694 -7.024 1.00 93.94 86 CYS A CA 1
ATOM 629 C C . CYS A 1 86 ? 3.543 5.952 -7.312 1.00 93.94 86 CYS A C 1
ATOM 631 O O . CYS A 1 86 ? 3.431 5.178 -8.264 1.00 93.94 86 CYS A O 1
ATOM 633 N N . MET A 1 87 ? 2.549 6.192 -6.461 1.00 95.38 87 MET A N 1
ATOM 634 C CA . MET A 1 87 ? 1.203 5.656 -6.607 1.00 95.38 87 MET A CA 1
ATOM 635 C C . MET A 1 87 ? 0.185 6.690 -6.131 1.00 95.38 87 MET A C 1
ATOM 637 O O . MET A 1 87 ? 0.448 7.422 -5.177 1.00 95.38 87 MET A O 1
ATOM 641 N N . ALA A 1 88 ? -0.981 6.720 -6.766 1.00 95.19 88 ALA A N 1
ATOM 642 C CA . ALA A 1 88 ? -2.114 7.534 -6.350 1.00 95.19 88 ALA A CA 1
ATOM 643 C C . ALA A 1 88 ? -3.414 6.770 -6.596 1.00 95.19 88 ALA A C 1
ATOM 645 O O . ALA A 1 88 ? -3.578 6.145 -7.642 1.00 95.19 88 ALA A O 1
ATOM 646 N N . ALA A 1 89 ? -4.340 6.822 -5.645 1.00 94.38 89 ALA A N 1
ATOM 647 C CA . ALA A 1 89 ? -5.654 6.218 -5.808 1.00 94.38 89 ALA A CA 1
ATOM 648 C C . ALA A 1 89 ? -6.707 7.250 -6.209 1.00 94.38 89 ALA A C 1
ATOM 650 O O . ALA A 1 89 ? -6.599 8.434 -5.881 1.00 94.38 89 ALA A O 1
ATOM 651 N N . SER A 1 90 ? -7.747 6.793 -6.902 1.00 92.94 90 SER A N 1
ATOM 652 C CA . SER A 1 90 ? -8.954 7.584 -7.114 1.00 92.94 90 SER A CA 1
ATOM 653 C C . SER A 1 90 ? -9.671 7.858 -5.791 1.00 92.94 90 SER A C 1
ATOM 655 O O . SER A 1 90 ? -9.514 7.133 -4.809 1.00 92.94 90 SER A O 1
ATOM 657 N N . LYS A 1 91 ? -10.501 8.907 -5.772 1.00 89.19 91 LYS A N 1
ATOM 658 C CA . LYS A 1 91 ? -11.259 9.332 -4.583 1.00 89.19 91 LYS A CA 1
ATOM 659 C C . LYS A 1 91 ? -12.133 8.218 -3.993 1.00 89.19 91 LYS A C 1
ATOM 661 O O . LYS A 1 91 ? -12.288 8.145 -2.783 1.00 89.19 91 LYS A O 1
ATOM 666 N N . ASP A 1 92 ? -12.709 7.382 -4.847 1.00 87.56 92 ASP A N 1
ATOM 667 C CA . ASP A 1 92 ? -13.551 6.242 -4.471 1.00 87.56 92 ASP A CA 1
ATOM 668 C C . ASP A 1 92 ? -12.743 4.970 -4.145 1.00 87.56 92 ASP A C 1
ATOM 670 O O . ASP A 1 92 ? -13.326 3.932 -3.850 1.00 87.56 92 ASP A O 1
ATOM 674 N N . GLY A 1 93 ? -11.409 5.021 -4.236 1.00 87.25 93 GLY A N 1
ATOM 675 C CA . GLY A 1 93 ? -10.520 3.883 -4.003 1.00 87.25 93 GLY A CA 1
ATOM 676 C C . GLY A 1 93 ? -10.606 2.772 -5.054 1.00 87.25 93 GLY A C 1
ATOM 677 O O . GLY A 1 93 ? -9.936 1.754 -4.900 1.00 87.25 93 GLY A O 1
ATOM 678 N N . SER A 1 94 ? -11.397 2.942 -6.122 1.00 88.56 94 SER A N 1
ATOM 679 C CA . SER A 1 94 ? -11.632 1.891 -7.123 1.00 88.56 94 SER A CA 1
ATOM 680 C C . SER A 1 94 ? -10.511 1.764 -8.159 1.00 88.56 94 SER A C 1
ATOM 682 O O . SER A 1 94 ? -10.440 0.768 -8.880 1.00 88.56 94 SER A O 1
ATOM 684 N N . ARG A 1 95 ? -9.628 2.767 -8.260 1.00 91.25 95 ARG A N 1
ATOM 685 C CA . ARG A 1 95 ? -8.545 2.830 -9.248 1.00 91.25 95 ARG A CA 1
ATOM 686 C C . ARG A 1 95 ? -7.240 3.255 -8.596 1.00 91.25 95 ARG A C 1
ATOM 688 O O . ARG A 1 95 ? -7.226 4.080 -7.686 1.00 91.25 95 ARG A O 1
ATOM 695 N N . LEU A 1 96 ? -6.141 2.738 -9.131 1.00 93.00 96 LEU A N 1
ATOM 696 C CA . LEU A 1 96 ? -4.779 3.082 -8.742 1.00 93.00 96 LEU A CA 1
ATOM 697 C C . LEU A 1 96 ? -3.987 3.461 -9.996 1.00 93.00 96 LEU A C 1
ATOM 699 O O . LEU A 1 96 ? -3.943 2.693 -10.955 1.00 93.00 96 LEU A O 1
ATOM 703 N N . VAL A 1 97 ? -3.358 4.631 -9.982 1.00 93.69 97 VAL A N 1
ATOM 704 C CA . VAL A 1 97 ? -2.350 5.039 -10.964 1.00 93.69 97 VAL A CA 1
ATOM 705 C C . VAL A 1 97 ? -0.980 4.785 -10.356 1.00 93.69 97 VAL A C 1
ATOM 707 O O . VAL A 1 97 ? -0.748 5.105 -9.189 1.00 93.69 97 VAL A O 1
ATOM 710 N N . VAL A 1 98 ? -0.080 4.207 -11.146 1.00 93.00 98 VAL A N 1
ATOM 711 C CA . VAL A 1 98 ? 1.273 3.839 -10.725 1.00 93.00 98 VAL A CA 1
ATOM 712 C C . VAL A 1 98 ? 2.265 4.409 -11.725 1.00 93.00 98 V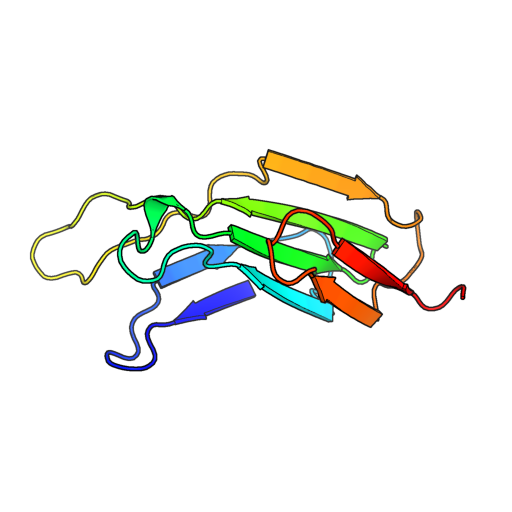AL A C 1
ATOM 714 O O . VAL A 1 98 ? 2.093 4.223 -12.926 1.00 93.00 98 VAL A O 1
ATOM 717 N N . GLY A 1 99 ? 3.276 5.112 -11.221 1.00 93.25 99 GLY A N 1
ATOM 718 C CA . GLY A 1 99 ? 4.394 5.615 -12.012 1.00 93.25 99 GLY A CA 1
ATOM 719 C C . GLY A 1 99 ? 5.670 4.854 -11.674 1.00 93.25 99 GLY A C 1
ATOM 720 O O . GLY A 1 99 ? 5.989 4.650 -10.495 1.00 93.25 99 GLY A O 1
ATOM 721 N N . GLY A 1 100 ? 6.396 4.433 -12.708 1.00 92.44 100 GLY A N 1
ATOM 722 C CA . GLY A 1 100 ? 7.661 3.720 -12.574 1.00 92.44 100 GLY A CA 1
ATOM 723 C C . GLY A 1 100 ? 8.823 4.439 -13.244 1.00 92.44 100 GLY A C 1
ATOM 724 O O . GLY A 1 100 ? 8.681 5.537 -13.779 1.00 92.44 100 GLY A O 1
ATOM 725 N N . ARG A 1 101 ? 10.008 3.824 -13.204 1.00 89.81 101 ARG A N 1
ATOM 726 C CA . ARG A 1 101 ? 11.199 4.387 -13.857 1.00 89.81 101 ARG A CA 1
ATOM 727 C C . ARG A 1 101 ? 11.106 4.303 -15.383 1.00 89.81 101 ARG A C 1
ATOM 729 O O . ARG A 1 101 ? 11.780 5.073 -16.060 1.00 89.81 101 ARG A O 1
ATOM 736 N N . SER A 1 102 ? 10.304 3.389 -15.925 1.00 85.06 102 SER A N 1
ATOM 737 C CA . SER A 1 102 ? 10.238 3.159 -17.371 1.00 85.06 102 SER A CA 1
ATOM 738 C C . SER A 1 102 ? 9.290 4.071 -18.165 1.00 85.06 102 SER A C 1
ATOM 740 O O . SER A 1 102 ? 9.143 3.852 -19.370 1.00 85.06 102 SER A O 1
ATOM 742 N N . GLY A 1 103 ? 8.727 5.106 -17.530 1.00 75.38 103 GLY A N 1
ATOM 743 C CA . GLY A 1 103 ? 7.686 5.973 -18.102 1.00 75.38 103 GLY A CA 1
ATOM 744 C C . GLY A 1 103 ? 6.287 5.455 -17.807 1.00 75.38 103 GLY A C 1
ATOM 745 O O . GLY A 1 103 ? 5.371 5.877 -18.542 1.00 75.38 103 GLY A O 1
#

pLDDT: mean 79.66, std 13.43, range [42.22, 95.38]

Sequence (103 aa):
AKVFSVESGHLIASCSTNGSINAIVFLQPEPSKWPSDATLIVGTNTGSIQVFPLVKGPQHPGSSLFVEVHKPVASVAFRPGDVVLCMAASKDGSRLVVGGRSG

Secondary structure (DSSP, 8-state):
-EEE-TTT--EEEE---SS-EEEEEEE-S-GGGTTTT-EEEEEETTSEEEEEEEEE----TT----EEE-S-SEEEESSTT--EEEEEE-TTSS-EEEEETT-

Organism: NCBI:txid156173

InterPro domains:
  IPR015943 WD40/YVTN repeat-like-containing domain superfamily [G3DSA:2.130.10.10] (2-103)
  IPR036322 WD40-repeat-containing domain superfamily [SSF50978] (3-103)

Foldseek 3Di:
DWDADPVPRHTAEDDDDDADWQEKDKDDQDPVPPQQAIWIWTWHQQQKIFIWRFDFDDDDVPDDTHTYGDGGPDIDRNDGNWGFNYKDADSNRPDMDTDTPVD